Protein AF-A0A7S3M620-F1 (afdb_monomer)

InterPro domains:
  IPR024969 EIF3F/CSN6-like, C-terminal [PF13012] (31-145)

Organism: NCBI:txid89044

pLDDT: mean 84.59, std 13.07, range [48.94, 98.12]

Radius of gyration: 32.81 Å; Cα contacts (8 Å, |Δi|>4): 42; chains: 1; bounding box: 90×49×89 Å

Foldseek 3Di:
DWDWDWDWDQDPVRDTDTDTDTDDDDDDDDPVRVVVVLVVVVVVVCPDPDPDPPVNVVVVVVVVVVVVVVVVVVVLVVVVVCVVVVVDPDDPVSVVVVVVVVVVVVPPDPPVVVVVVVVVVVVVVVVVVVVVVVVVVVVVVVVVVVVCVVVVVVVVVVPDDDPDD

Structure (mmCIF, N/CA/C/O backbone):
data_AF-A0A7S3M620-F1
#
_entry.id   AF-A0A7S3M620-F1
#
loop_
_atom_site.group_PDB
_atom_site.id
_atom_site.type_symbol
_atom_site.label_atom_id
_atom_site.label_alt_id
_atom_site.label_comp_id
_atom_site.label_asym_id
_atom_site.label_entity_id
_atom_site.label_seq_id
_atom_site.pdbx_PDB_ins_code
_atom_site.Cartn_x
_atom_site.Cartn_y
_atom_site.Cartn_z
_atom_site.occupancy
_atom_site.B_iso_or_equiv
_atom_site.auth_seq_id
_atom_site.auth_comp_id
_atom_site.auth_asym_id
_atom_site.auth_atom_id
_atom_site.pdbx_PDB_model_num
ATOM 1 N N . VAL A 1 1 ? -1.481 15.298 17.745 1.00 78.88 1 VAL A N 1
ATOM 2 C CA . VAL A 1 1 ? -2.106 16.642 17.730 1.00 78.88 1 VAL A CA 1
ATOM 3 C C . VAL A 1 1 ? -3.488 16.512 18.347 1.00 78.88 1 VAL A C 1
ATOM 5 O O . VAL A 1 1 ? -4.071 15.445 18.208 1.00 78.88 1 VAL A O 1
ATOM 8 N N . LYS A 1 2 ? -3.966 17.517 19.081 1.00 88.19 2 LYS A N 1
ATOM 9 C CA . LYS A 1 2 ? -5.363 17.603 19.526 1.00 88.19 2 LYS A CA 1
ATOM 10 C C . LYS A 1 2 ? -5.971 18.827 18.860 1.00 88.19 2 LYS A C 1
ATOM 12 O O . LYS A 1 2 ? -5.336 19.880 18.885 1.00 88.19 2 LYS A O 1
ATOM 17 N N . VAL A 1 3 ? -7.128 18.667 18.231 1.00 90.25 3 VAL A N 1
ATOM 18 C CA . VAL A 1 3 ? -7.847 19.753 17.558 1.00 90.25 3 VAL A CA 1
ATOM 19 C C . VAL A 1 3 ? -9.107 20.023 18.361 1.00 90.25 3 VAL A C 1
ATOM 21 O O . VAL A 1 3 ? -9.807 19.087 18.742 1.00 90.25 3 VAL A O 1
ATOM 24 N N . PHE A 1 4 ? -9.364 21.292 18.649 1.00 92.62 4 PHE A N 1
ATOM 25 C CA . PHE A 1 4 ? -10.520 21.724 19.420 1.00 92.62 4 PHE A CA 1
ATOM 26 C C . PHE A 1 4 ? -11.344 22.688 18.581 1.00 92.62 4 PHE A C 1
ATOM 28 O O . PHE A 1 4 ? -10.776 23.522 17.877 1.00 92.62 4 PHE A O 1
ATOM 35 N N . ASP A 1 5 ? -12.661 22.569 18.683 1.00 92.62 5 ASP A N 1
ATOM 36 C CA . ASP A 1 5 ? -13.607 23.521 18.115 1.00 92.62 5 ASP A CA 1
ATOM 37 C C . ASP A 1 5 ? -14.355 24.237 19.245 1.00 92.62 5 ASP A C 1
ATOM 39 O O . ASP A 1 5 ? -14.591 23.657 20.312 1.00 92.62 5 ASP A O 1
ATOM 43 N N . ALA A 1 6 ? -14.671 25.512 19.030 1.00 91.06 6 ALA A N 1
ATOM 44 C CA . ALA A 1 6 ? -15.368 26.341 20.003 1.00 91.06 6 ALA A CA 1
ATOM 45 C C . ALA A 1 6 ? -16.876 26.236 19.771 1.00 91.06 6 ALA A C 1
ATOM 47 O O . ALA A 1 6 ? -17.390 26.696 18.754 1.00 91.06 6 ALA A O 1
ATOM 48 N N . ALA A 1 7 ? -17.595 25.681 20.741 1.00 85.38 7 ALA A N 1
ATOM 49 C CA . ALA A 1 7 ? -19.047 25.687 20.760 1.00 85.38 7 ALA A CA 1
ATOM 50 C C . ALA A 1 7 ? -19.535 26.743 21.754 1.00 85.38 7 ALA A C 1
ATOM 52 O O . ALA A 1 7 ? -19.106 26.777 22.906 1.00 85.38 7 ALA A O 1
ATOM 53 N N . THR A 1 8 ? -20.437 27.617 21.319 1.00 88.19 8 THR A N 1
ATOM 54 C CA . THR A 1 8 ? -21.127 28.537 22.222 1.00 88.19 8 THR A CA 1
ATOM 55 C C . THR A 1 8 ? -22.390 27.866 22.750 1.00 88.19 8 THR A C 1
ATOM 57 O O . THR A 1 8 ? -23.258 27.454 21.980 1.00 88.19 8 THR A O 1
ATOM 60 N N . HIS A 1 9 ? -22.493 27.747 24.069 1.00 80.56 9 HIS A N 1
ATOM 61 C CA . HIS A 1 9 ? -23.698 27.295 24.752 1.00 80.56 9 HIS A CA 1
ATOM 62 C C . HIS A 1 9 ? -24.384 28.505 25.392 1.00 80.56 9 HIS A C 1
ATOM 64 O O . HIS A 1 9 ? -23.727 29.386 25.949 1.00 80.56 9 HIS A O 1
ATOM 70 N N . LEU A 1 10 ? -25.709 28.587 25.265 1.00 80.44 10 LEU A N 1
ATOM 71 C CA . LEU A 1 10 ? -26.502 29.586 25.972 1.00 80.44 10 LEU A CA 1
ATOM 72 C C . LEU A 1 10 ? -27.043 28.921 27.235 1.00 80.44 10 LEU A C 1
ATOM 74 O O . LEU A 1 10 ? -27.894 28.038 27.147 1.00 80.44 10 LEU A O 1
ATOM 78 N N . ASP A 1 11 ? -26.549 29.333 28.396 1.00 78.19 11 ASP A N 1
ATOM 79 C CA . ASP A 1 11 ? -27.060 28.812 29.660 1.00 78.19 11 ASP A CA 1
ATOM 80 C C . ASP A 1 11 ? -28.449 29.397 29.962 1.00 78.19 11 ASP A C 1
ATOM 82 O O . ASP A 1 11 ? -28.792 30.492 29.508 1.00 78.19 11 ASP A O 1
ATOM 86 N N . GLU A 1 12 ? -29.249 28.697 30.776 1.00 74.00 12 GLU A N 1
ATOM 87 C CA . GLU A 1 12 ? -30.630 29.081 31.140 1.00 74.00 12 GLU A CA 1
ATOM 88 C C . GLU A 1 12 ? -30.744 30.496 31.756 1.00 74.00 12 GLU A C 1
ATOM 90 O O . GLU A 1 12 ? -31.825 31.080 31.786 1.00 74.00 12 GLU A O 1
ATOM 95 N N . GLY A 1 13 ? -29.624 31.081 32.203 1.00 76.31 13 GLY A N 1
ATOM 96 C CA . GLY A 1 13 ? -29.515 32.460 32.694 1.00 76.31 13 GLY A CA 1
ATOM 97 C C . GLY A 1 13 ? -29.253 33.539 31.629 1.00 76.31 13 GLY A C 1
ATOM 98 O O . GLY A 1 13 ? -29.056 34.696 31.993 1.00 76.31 13 GLY A O 1
ATOM 99 N N . GLY A 1 14 ? -29.217 33.197 30.336 1.00 78.19 14 GLY A N 1
ATOM 100 C CA . GLY A 1 14 ? -28.973 34.140 29.232 1.00 78.19 14 GLY A CA 1
ATOM 101 C C . GLY A 1 14 ? -27.499 34.493 28.997 1.00 78.19 14 GLY A C 1
ATOM 102 O O . GLY A 1 14 ? -27.188 35.320 28.139 1.00 78.19 14 GLY A O 1
ATOM 103 N N . THR A 1 15 ? -26.582 33.865 29.733 1.00 74.69 15 THR A N 1
ATOM 104 C CA . THR A 1 15 ? -25.136 34.020 29.554 1.00 74.69 15 THR A CA 1
ATOM 105 C C . TH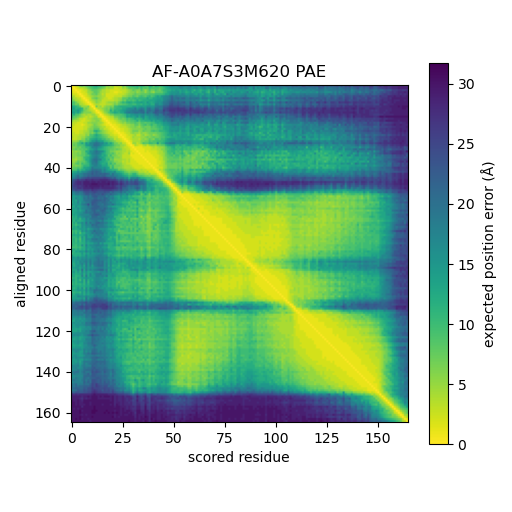R A 1 15 ? -24.654 33.082 28.446 1.00 74.69 15 THR A C 1
ATOM 107 O O . THR A 1 15 ? -24.902 31.879 28.500 1.00 74.69 15 THR A O 1
ATOM 110 N N . VAL A 1 16 ? -23.956 33.621 27.442 1.00 80.25 16 VAL A N 1
ATOM 111 C CA . VAL A 1 16 ? -23.284 32.813 26.412 1.00 80.25 16 VAL A CA 1
ATOM 112 C C . VAL A 1 16 ? -21.926 32.378 26.955 1.00 80.25 16 VAL A C 1
ATOM 114 O O . VAL A 1 16 ? -21.063 33.223 27.202 1.00 80.25 16 VAL A O 1
ATOM 117 N N . THR A 1 17 ? -21.723 31.076 27.126 1.00 81.62 17 THR A N 1
ATOM 118 C CA . THR A 1 17 ? -20.442 30.481 27.518 1.00 81.62 17 THR A CA 1
ATOM 119 C C . THR A 1 17 ? -19.800 29.793 26.313 1.00 81.62 17 THR A C 1
ATOM 121 O O . THR A 1 17 ? -20.482 29.233 25.456 1.00 81.62 17 THR A O 1
ATOM 124 N N . VAL A 1 18 ? -18.474 29.898 26.187 1.00 85.81 18 VAL A N 1
ATOM 125 C CA . VAL A 1 18 ? -17.709 29.250 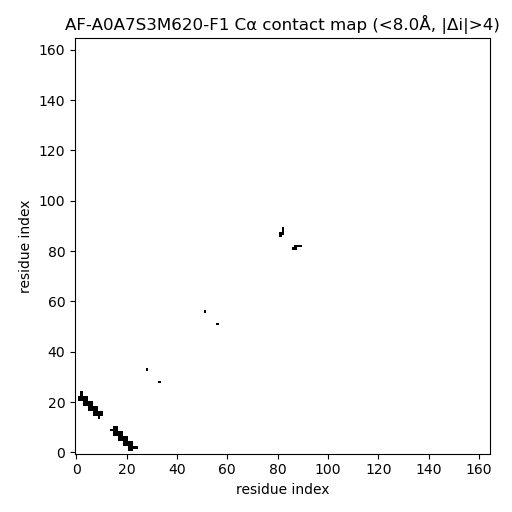25.109 1.00 85.81 18 VAL A CA 1
ATOM 126 C C . VAL A 1 18 ? -17.041 28.005 25.679 1.00 85.81 18 VAL A C 1
ATOM 128 O O . VAL A 1 18 ? -16.179 28.110 26.552 1.00 85.81 18 VAL A O 1
ATOM 131 N N . GLU A 1 19 ? -17.430 26.837 25.179 1.00 89.94 19 GLU A N 1
ATOM 132 C CA . GLU A 1 19 ? -16.860 25.539 25.524 1.00 89.94 19 GLU A CA 1
ATOM 133 C C . GLU A 1 19 ? -15.965 25.035 24.383 1.00 89.94 19 GLU A C 1
ATOM 135 O O . GLU A 1 19 ? -16.317 25.119 23.207 1.00 89.94 19 GLU A O 1
ATOM 140 N N . TRP A 1 20 ? -14.796 24.490 24.726 1.00 89.81 20 TRP A N 1
ATOM 141 C CA . TRP A 1 20 ? -13.877 23.893 23.757 1.00 89.81 20 TRP A CA 1
ATOM 142 C C . TRP A 1 20 ? -14.058 22.383 23.724 1.00 89.81 20 TRP A C 1
ATOM 144 O O . TRP A 1 20 ? -13.753 21.693 24.698 1.00 89.81 20 TRP A O 1
ATOM 154 N N . LYS A 1 21 ? -14.507 21.858 22.586 1.00 90.00 21 LYS A N 1
ATOM 155 C CA . LYS A 1 21 ? -14.735 20.426 22.394 1.00 90.00 21 LYS A CA 1
ATOM 156 C C . LYS A 1 21 ? -13.649 19.826 21.511 1.00 90.00 21 LYS A C 1
ATOM 158 O O . LYS A 1 21 ? -13.338 20.369 20.456 1.00 90.00 21 LYS A O 1
ATOM 163 N N . GLU A 1 22 ? -13.069 18.700 21.931 1.00 91.44 22 GLU A N 1
ATOM 164 C CA . GLU A 1 22 ? -12.109 17.960 21.102 1.00 91.44 22 GLU A CA 1
ATOM 165 C C . GLU A 1 22 ? -12.830 17.356 19.888 1.00 91.44 22 GLU A C 1
ATOM 167 O O . GLU A 1 22 ? -13.861 16.692 20.031 1.00 91.44 22 GLU A O 1
ATOM 172 N N . VAL A 1 23 ? -12.289 17.597 18.694 1.00 91.62 23 VAL A N 1
ATOM 173 C CA . VAL A 1 23 ? -12.851 17.134 17.421 1.00 91.62 23 VAL A CA 1
ATOM 174 C C . VAL A 1 23 ? -11.896 16.121 16.786 1.00 91.62 23 VAL A C 1
ATOM 176 O O . VAL A 1 23 ? -10.683 16.356 16.753 1.00 91.62 23 VAL A O 1
ATOM 179 N N . PRO A 1 24 ? -12.404 14.980 16.275 1.00 88.12 24 PRO A N 1
ATOM 180 C CA . PRO A 1 24 ? -11.571 14.040 15.543 1.00 88.12 24 PRO A CA 1
ATOM 181 C C . PRO A 1 24 ? -11.034 14.703 14.272 1.00 88.12 24 PRO A C 1
ATOM 183 O O . PRO A 1 24 ? -11.789 15.283 13.497 1.00 88.12 24 PRO A O 1
ATOM 186 N N . TYR A 1 25 ? -9.732 14.574 14.039 1.00 88.69 25 TYR A N 1
ATOM 187 C CA . TYR A 1 25 ? -9.103 14.964 12.782 1.00 88.69 25 TYR A CA 1
ATOM 188 C C . TYR A 1 25 ? -8.547 13.719 12.099 1.00 88.69 25 TYR A C 1
ATOM 190 O O . TYR A 1 25 ? -8.025 12.810 12.748 1.00 88.69 25 TYR A O 1
ATOM 198 N N . ALA A 1 26 ? -8.659 13.692 10.778 1.00 83.19 26 ALA A N 1
ATOM 199 C CA . ALA A 1 26 ? -7.934 12.763 9.934 1.00 83.19 26 ALA A CA 1
ATOM 200 C C . ALA A 1 26 ? -6.857 13.553 9.193 1.00 83.19 26 ALA A C 1
ATOM 202 O O . ALA A 1 26 ? -7.079 14.698 8.800 1.00 83.19 26 ALA A O 1
ATOM 203 N N . ILE A 1 27 ? -5.684 12.950 9.030 1.00 81.56 27 ILE A N 1
ATOM 204 C CA . ILE A 1 27 ? -4.672 13.489 8.128 1.00 81.56 27 ILE A CA 1
ATOM 205 C C . ILE A 1 27 ? -5.105 13.071 6.727 1.00 81.56 27 ILE A C 1
ATOM 207 O O . ILE A 1 27 ? -4.954 11.906 6.362 1.00 81.56 27 ILE A O 1
ATOM 211 N N . ASP A 1 28 ? -5.693 14.006 5.992 1.00 79.50 28 ASP A N 1
ATOM 212 C CA . ASP A 1 28 ? -5.910 13.865 4.559 1.00 79.50 28 ASP A CA 1
ATOM 213 C C . ASP A 1 28 ? -4.774 14.592 3.840 1.00 79.50 28 ASP A C 1
ATOM 215 O O . ASP A 1 28 ? -4.466 15.739 4.163 1.00 79.50 28 ASP A O 1
ATOM 219 N N . THR A 1 29 ? -4.101 13.904 2.925 1.00 75.94 29 THR A N 1
ATOM 220 C CA . THR A 1 29 ? -2.962 14.455 2.179 1.00 75.94 29 THR A CA 1
ATOM 221 C C . THR A 1 29 ? -3.205 14.255 0.702 1.00 75.94 29 THR A C 1
ATOM 223 O O . THR A 1 29 ? -3.451 13.128 0.264 1.00 75.94 29 THR A O 1
ATOM 226 N N . LEU A 1 30 ? -3.035 15.321 -0.076 1.00 81.69 30 LEU A N 1
ATOM 227 C CA . LEU A 1 30 ? -3.013 15.225 -1.534 1.00 81.69 30 LEU A CA 1
ATOM 228 C C . LEU A 1 30 ? -1.788 14.418 -1.994 1.00 81.69 30 LEU A C 1
ATOM 230 O O . LEU A 1 30 ? -0.772 14.366 -1.302 1.00 81.69 30 LEU A O 1
ATOM 234 N N . GLU A 1 31 ? -1.844 13.819 -3.187 1.00 75.00 31 GLU A N 1
ATOM 235 C CA . GLU A 1 31 ? -0.768 12.951 -3.702 1.00 75.00 31 GLU A CA 1
ATOM 236 C C . GLU A 1 31 ? 0.606 13.643 -3.690 1.00 75.00 31 GLU A C 1
ATOM 238 O O . GLU A 1 31 ? 1.592 13.089 -3.203 1.00 75.00 31 GLU A O 1
ATOM 243 N N . ALA A 1 32 ? 0.661 14.892 -4.158 1.00 84.50 32 ALA A N 1
ATOM 244 C CA . ALA A 1 32 ? 1.892 15.677 -4.180 1.00 84.50 32 ALA A CA 1
ATOM 245 C C . ALA A 1 32 ? 2.428 15.970 -2.767 1.00 84.50 32 ALA A C 1
ATOM 247 O O . ALA A 1 32 ? 3.632 15.874 -2.529 1.00 84.50 32 ALA A O 1
ATOM 248 N N . GLU A 1 33 ? 1.541 16.278 -1.818 1.00 83.00 33 GLU A N 1
ATOM 249 C CA . GLU A 1 33 ? 1.902 16.501 -0.416 1.00 83.00 33 GLU A CA 1
ATOM 250 C C . GLU A 1 33 ? 2.425 15.211 0.221 1.00 83.00 33 GLU A C 1
ATOM 252 O O . GLU A 1 33 ? 3.481 15.217 0.853 1.00 83.00 33 GLU A O 1
ATOM 257 N N . ARG A 1 34 ? 1.755 14.080 -0.023 1.00 80.38 34 ARG A N 1
ATOM 258 C CA . ARG A 1 34 ? 2.181 12.760 0.450 1.00 80.38 34 ARG A CA 1
ATOM 259 C C . ARG A 1 34 ? 3.584 12.416 -0.044 1.00 80.38 34 ARG A C 1
ATOM 261 O O . ARG A 1 34 ? 4.412 11.953 0.742 1.00 80.38 34 ARG A O 1
ATOM 268 N N . ILE A 1 35 ? 3.870 12.656 -1.325 1.00 78.12 35 ILE A N 1
ATOM 269 C CA . ILE A 1 35 ? 5.201 12.440 -1.910 1.00 78.12 35 ILE A CA 1
ATOM 270 C C . ILE A 1 35 ? 6.235 13.357 -1.245 1.00 78.12 35 ILE A C 1
ATOM 272 O O . ILE A 1 35 ? 7.295 12.877 -0.836 1.00 78.12 35 ILE A O 1
ATOM 276 N N . ALA A 1 36 ? 5.928 14.648 -1.091 1.00 84.44 36 ALA A N 1
ATOM 277 C CA . ALA A 1 36 ? 6.832 15.621 -0.484 1.00 84.44 36 ALA A CA 1
ATOM 278 C C . ALA A 1 36 ? 7.156 15.279 0.980 1.00 84.44 36 ALA A C 1
ATOM 280 O O . ALA A 1 36 ? 8.328 15.221 1.358 1.00 84.44 36 ALA A O 1
ATOM 281 N N . VAL A 1 37 ? 6.140 14.976 1.791 1.00 83.25 37 VAL A N 1
ATOM 282 C CA . VAL A 1 37 ? 6.301 14.579 3.197 1.00 83.25 37 VAL A CA 1
ATOM 283 C C . VAL A 1 37 ? 7.108 13.288 3.303 1.00 83.25 37 VAL A C 1
ATOM 285 O O . VAL A 1 37 ? 8.034 13.210 4.108 1.00 83.25 37 VAL A O 1
ATOM 288 N N . ASN A 1 38 ? 6.822 12.294 2.458 1.00 79.81 38 ASN A N 1
ATOM 289 C CA . ASN A 1 38 ? 7.582 11.046 2.406 1.00 79.81 38 ASN A CA 1
ATOM 290 C C . ASN A 1 38 ? 9.058 11.292 2.059 1.00 79.81 38 ASN A C 1
ATOM 292 O O . ASN A 1 38 ? 9.941 10.700 2.674 1.00 79.81 38 ASN A O 1
ATOM 296 N N . HIS A 1 39 ? 9.340 12.182 1.104 1.00 81.50 39 HIS A N 1
ATOM 297 C CA . HIS A 1 39 ? 10.706 12.554 0.748 1.00 81.50 39 HIS A CA 1
ATOM 298 C C . HIS A 1 39 ? 11.438 13.227 1.919 1.00 81.50 39 HIS A C 1
ATOM 300 O O . HIS A 1 39 ? 12.551 12.824 2.250 1.00 81.50 39 HIS A O 1
ATOM 306 N N . VAL A 1 40 ? 10.810 14.198 2.593 1.00 83.12 40 VAL A N 1
ATOM 307 C CA . VAL A 1 40 ? 11.392 14.886 3.761 1.00 83.12 40 VAL A CA 1
ATOM 308 C C . VAL A 1 40 ? 11.622 13.920 4.927 1.00 83.12 40 VAL A C 1
ATOM 310 O O . VAL A 1 40 ? 12.709 13.903 5.503 1.00 83.12 40 VAL A O 1
ATOM 313 N N . ALA A 1 41 ? 10.640 13.072 5.241 1.00 80.31 41 ALA A N 1
ATOM 314 C CA . ALA A 1 41 ? 10.754 12.067 6.296 1.00 80.31 41 ALA A CA 1
ATOM 315 C C . ALA A 1 41 ? 11.911 11.091 6.027 1.00 80.31 41 ALA A C 1
ATOM 317 O O . ALA A 1 41 ? 12.653 10.740 6.941 1.00 80.31 41 ALA A O 1
ATOM 318 N N . LYS A 1 42 ? 12.111 10.698 4.764 1.00 70.25 42 LYS A N 1
ATOM 319 C CA . LYS A 1 42 ? 13.232 9.846 4.347 1.00 70.25 42 LYS A CA 1
ATOM 320 C C . LYS A 1 42 ? 14.570 10.575 4.390 1.00 70.25 42 LYS A C 1
ATOM 322 O O . LYS A 1 42 ? 15.531 10.011 4.910 1.00 70.25 42 LYS A O 1
ATOM 327 N N . ALA A 1 43 ? 14.640 11.815 3.908 1.00 69.88 43 ALA A N 1
ATOM 328 C CA . ALA A 1 43 ? 15.857 12.627 3.942 1.00 69.88 43 ALA A CA 1
ATOM 329 C C . ALA A 1 43 ? 16.373 12.828 5.377 1.00 69.88 43 ALA A C 1
ATOM 331 O O . ALA A 1 43 ? 17.577 12.801 5.603 1.00 69.88 43 ALA A O 1
ATOM 332 N N . ALA A 1 44 ? 15.471 12.926 6.358 1.00 65.00 44 ALA A N 1
ATOM 333 C CA . ALA A 1 44 ? 15.832 12.974 7.774 1.00 65.00 44 ALA A CA 1
ATOM 334 C C . ALA A 1 44 ? 16.469 11.668 8.304 1.00 65.00 44 ALA A C 1
ATOM 336 O O . ALA A 1 44 ? 17.157 11.697 9.322 1.00 65.00 44 ALA A O 1
ATOM 337 N N . THR A 1 45 ? 16.259 10.529 7.632 1.00 64.19 45 THR A N 1
ATOM 338 C CA . THR A 1 45 ? 16.764 9.204 8.051 1.00 64.19 45 THR A CA 1
ATOM 339 C C . THR A 1 45 ? 18.004 8.727 7.288 1.00 64.19 45 THR A C 1
ATOM 341 O O . THR A 1 45 ? 18.741 7.885 7.799 1.00 64.19 45 THR A O 1
ATOM 344 N N . VAL A 1 46 ? 18.274 9.258 6.089 1.00 62.00 46 VAL A N 1
ATOM 345 C CA . VAL A 1 46 ? 19.450 8.891 5.281 1.00 62.00 46 VAL A CA 1
ATOM 346 C C . VAL A 1 46 ? 20.631 9.785 5.664 1.00 62.00 46 VAL A C 1
ATOM 348 O O . VAL A 1 46 ? 20.905 10.798 5.033 1.00 62.00 46 VAL A O 1
ATOM 351 N N . THR A 1 47 ? 21.350 9.407 6.719 1.00 55.59 47 THR A N 1
ATOM 352 C CA . THR A 1 47 ? 22.579 10.088 7.166 1.00 55.59 47 THR A CA 1
ATOM 353 C C . THR A 1 47 ? 23.856 9.580 6.484 1.00 55.59 47 THR A C 1
ATOM 355 O O . THR A 1 47 ? 24.945 10.045 6.809 1.00 55.59 47 THR A O 1
ATOM 358 N N . VAL A 1 48 ? 23.770 8.657 5.518 1.00 52.44 48 VAL A N 1
ATOM 359 C CA . VAL A 1 48 ? 24.950 8.082 4.849 1.00 52.44 48 VAL A CA 1
ATOM 360 C C . VAL A 1 48 ? 24.749 8.095 3.336 1.00 52.44 48 VAL A C 1
ATOM 362 O O . VAL A 1 48 ? 23.802 7.500 2.828 1.00 52.44 48 VAL A O 1
ATOM 365 N N . GLY A 1 49 ? 25.640 8.803 2.634 1.00 53.31 49 GLY A N 1
ATOM 366 C CA . GLY A 1 49 ? 25.614 9.115 1.199 1.00 53.31 49 GLY A CA 1
ATOM 367 C C . GLY A 1 49 ? 25.744 7.927 0.241 1.00 53.31 49 GLY A C 1
ATOM 368 O O . GLY A 1 49 ? 26.652 7.894 -0.583 1.00 53.31 49 GLY A O 1
ATOM 369 N N . GLY A 1 50 ? 24.829 6.964 0.324 1.00 56.38 50 GLY A N 1
ATOM 370 C CA . GLY A 1 50 ? 24.607 5.951 -0.700 1.00 56.38 50 GLY A CA 1
ATOM 371 C C . GLY A 1 50 ? 23.361 6.290 -1.511 1.00 56.38 50 GLY A C 1
ATOM 372 O O . GLY A 1 50 ? 22.290 6.495 -0.943 1.00 56.38 50 GLY A O 1
ATOM 373 N N . HIS A 1 51 ? 23.478 6.326 -2.839 1.00 56.34 51 HIS A N 1
ATOM 374 C CA . HIS A 1 51 ? 22.321 6.373 -3.733 1.00 56.34 51 HIS A CA 1
ATOM 375 C C . HIS A 1 51 ? 21.502 5.082 -3.559 1.00 56.34 51 HIS A C 1
ATOM 377 O O . HIS A 1 51 ? 21.775 4.073 -4.207 1.00 56.34 51 HIS A O 1
ATOM 383 N N . SER A 1 52 ? 20.520 5.082 -2.653 1.00 62.22 52 SER A N 1
ATOM 384 C CA . SER A 1 52 ? 19.522 4.013 -2.590 1.00 62.22 52 SER A CA 1
ATOM 385 C C . SER A 1 52 ? 18.771 3.998 -3.915 1.00 62.22 52 SER A C 1
ATOM 387 O O . SER A 1 52 ? 18.233 5.026 -4.324 1.00 62.22 52 SER A O 1
ATOM 389 N N . SER A 1 53 ? 18.717 2.846 -4.587 1.00 72.12 53 SER A N 1
ATOM 390 C CA . SER A 1 53 ? 17.900 2.722 -5.795 1.00 72.12 53 SER A CA 1
ATOM 391 C C . SER A 1 53 ? 16.431 3.015 -5.469 1.00 72.12 53 SER A C 1
ATOM 393 O O . SER A 1 53 ? 15.964 2.706 -4.366 1.00 72.12 53 SER A O 1
ATOM 395 N N . ASP A 1 54 ? 15.701 3.593 -6.423 1.00 74.81 54 ASP A N 1
ATOM 396 C CA . ASP A 1 54 ? 14.267 3.876 -6.273 1.00 74.81 54 ASP A CA 1
ATOM 397 C C . ASP A 1 54 ? 13.476 2.599 -5.934 1.00 74.81 54 ASP A C 1
ATOM 399 O O . ASP A 1 54 ? 12.610 2.594 -5.061 1.00 74.81 54 ASP A O 1
ATOM 403 N N . PHE A 1 55 ? 13.893 1.466 -6.510 1.00 77.06 55 PHE A N 1
ATOM 404 C CA . PHE A 1 55 ? 13.378 0.144 -6.167 1.00 77.06 55 PHE A CA 1
ATOM 405 C C . PHE A 1 55 ? 13.551 -0.186 -4.678 1.00 77.06 55 PHE A C 1
ATOM 407 O O . PHE A 1 55 ? 12.573 -0.504 -4.006 1.00 77.06 55 PHE A O 1
ATOM 414 N N . THR A 1 56 ? 14.770 -0.064 -4.138 1.00 77.12 56 THR A N 1
ATOM 415 C CA . THR A 1 56 ? 15.057 -0.326 -2.714 1.00 77.12 56 THR A CA 1
ATOM 416 C C . THR A 1 56 ? 14.231 0.582 -1.804 1.00 77.12 56 THR A C 1
ATOM 418 O O . THR A 1 56 ? 13.722 0.155 -0.767 1.00 77.12 56 THR A O 1
ATOM 421 N N . GLN A 1 57 ? 14.059 1.842 -2.203 1.00 75.06 57 GLN A N 1
ATOM 422 C CA . GLN A 1 57 ? 13.252 2.798 -1.462 1.00 75.06 57 GLN A CA 1
ATOM 423 C C . GLN A 1 57 ? 11.765 2.414 -1.462 1.00 75.06 57 GLN A C 1
ATOM 425 O O . GLN A 1 57 ? 11.107 2.493 -0.420 1.00 75.06 57 GLN A O 1
ATOM 430 N N . HIS A 1 58 ? 11.233 2.002 -2.612 1.00 81.19 58 HIS A N 1
ATOM 431 C CA . HIS A 1 58 ? 9.851 1.565 -2.753 1.00 81.19 58 HIS A CA 1
ATOM 432 C C . HIS A 1 58 ? 9.577 0.293 -1.935 1.00 81.19 58 HIS A C 1
ATOM 434 O O . HIS A 1 58 ? 8.632 0.257 -1.145 1.00 81.19 58 HIS A O 1
ATOM 440 N N . THR A 1 59 ? 10.450 -0.716 -2.028 1.00 84.38 59 THR A N 1
ATOM 441 C CA . THR A 1 59 ? 10.302 -1.971 -1.274 1.00 84.38 59 THR A CA 1
ATOM 442 C C . THR A 1 59 ? 10.377 -1.760 0.235 1.00 84.38 59 THR A C 1
ATOM 444 O O . THR A 1 59 ? 9.610 -2.374 0.974 1.00 84.38 59 THR A O 1
ATOM 447 N N . ASN A 1 60 ? 11.247 -0.860 0.706 1.00 82.56 60 ASN A N 1
ATOM 448 C CA . ASN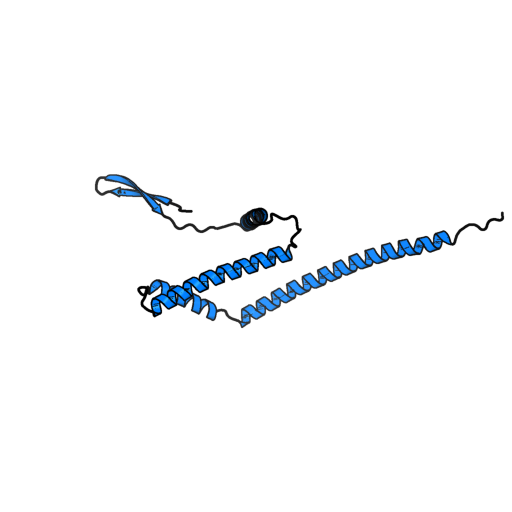 A 1 60 ? 11.322 -0.513 2.128 1.00 82.56 60 ASN A CA 1
ATOM 449 C C . ASN A 1 60 ? 10.034 0.163 2.618 1.00 82.56 60 ASN A C 1
ATOM 451 O O . ASN A 1 60 ? 9.566 -0.127 3.718 1.00 82.56 60 ASN A O 1
ATOM 455 N N . GLY A 1 61 ? 9.433 1.030 1.795 1.00 83.75 61 GLY A N 1
ATOM 456 C CA . GLY A 1 61 ? 8.135 1.640 2.087 1.00 83.75 61 GLY A CA 1
ATOM 457 C C . GLY A 1 61 ? 7.036 0.594 2.269 1.00 83.75 61 GLY A C 1
ATOM 458 O O . GLY A 1 61 ? 6.369 0.585 3.302 1.00 83.75 61 GLY A O 1
ATOM 459 N N . LEU A 1 62 ? 6.911 -0.335 1.314 1.00 88.94 62 LEU A N 1
ATOM 460 C CA . LEU A 1 62 ? 5.951 -1.441 1.398 1.00 88.94 62 LEU A CA 1
ATOM 461 C C . LEU A 1 62 ? 6.185 -2.312 2.641 1.00 88.94 62 LEU A C 1
ATOM 463 O O . LEU A 1 62 ? 5.237 -2.626 3.360 1.00 88.94 62 LEU A O 1
ATOM 467 N N . GLY A 1 63 ? 7.443 -2.655 2.934 1.00 90.81 63 GLY A N 1
ATOM 468 C CA . GLY A 1 63 ? 7.807 -3.430 4.120 1.00 90.81 63 GLY A CA 1
ATOM 469 C C . GLY A 1 63 ? 7.377 -2.749 5.421 1.00 90.81 63 GLY A C 1
ATOM 470 O O . GLY A 1 63 ? 6.754 -3.379 6.277 1.00 90.81 63 GLY A O 1
ATOM 471 N N . ASN A 1 64 ? 7.623 -1.444 5.546 1.00 88.06 64 ASN A N 1
ATOM 472 C CA . ASN A 1 64 ? 7.215 -0.668 6.715 1.00 88.06 64 ASN A CA 1
ATOM 473 C C . ASN A 1 64 ? 5.690 -0.615 6.870 1.00 88.06 64 ASN A C 1
ATOM 475 O O . ASN A 1 64 ? 5.188 -0.798 7.979 1.00 88.06 64 ASN A O 1
ATOM 479 N N . SER A 1 65 ? 4.941 -0.428 5.781 1.00 87.88 65 SER A N 1
ATOM 480 C CA . SER A 1 65 ? 3.473 -0.450 5.814 1.00 87.88 65 SER A CA 1
ATOM 481 C C . SER A 1 65 ? 2.928 -1.796 6.300 1.00 87.88 65 SER A C 1
ATOM 483 O O . SER A 1 65 ? 2.028 -1.831 7.143 1.00 87.88 65 SER A O 1
ATOM 485 N N . VAL A 1 66 ? 3.510 -2.908 5.837 1.00 94.00 66 VAL A N 1
ATOM 486 C CA . VAL A 1 66 ? 3.139 -4.258 6.292 1.00 94.00 66 VAL A CA 1
ATOM 487 C C . VAL A 1 66 ? 3.453 -4.447 7.778 1.00 94.00 66 VAL A C 1
ATOM 489 O O . VAL A 1 66 ? 2.618 -4.970 8.517 1.00 94.00 66 VAL A O 1
ATOM 492 N N . LEU A 1 67 ? 4.619 -3.990 8.246 1.00 94.56 67 LEU A N 1
ATOM 493 C CA . LEU A 1 67 ? 4.989 -4.054 9.665 1.00 94.56 67 LEU A CA 1
ATOM 494 C C . LEU A 1 67 ? 4.039 -3.231 10.546 1.00 94.56 67 LEU A C 1
ATOM 496 O O . LEU A 1 67 ? 3.619 -3.703 11.602 1.00 94.56 67 LEU A O 1
ATOM 500 N N . MET A 1 68 ? 3.653 -2.034 10.102 1.00 93.19 68 MET A N 1
ATOM 501 C CA . MET A 1 68 ? 2.692 -1.188 10.814 1.00 93.19 68 MET A CA 1
ATOM 502 C C . MET A 1 68 ? 1.327 -1.864 10.938 1.00 93.19 68 MET A C 1
ATOM 504 O O . MET A 1 68 ? 0.764 -1.913 12.034 1.00 93.19 68 MET A O 1
ATOM 508 N N . LEU A 1 69 ? 0.817 -2.449 9.851 1.00 93.56 69 LEU A N 1
ATOM 509 C CA . LEU A 1 69 ? -0.430 -3.208 9.892 1.00 93.56 69 LEU A CA 1
ATOM 510 C C . LEU A 1 69 ? -0.313 -4.426 10.820 1.00 93.56 69 LEU A C 1
ATOM 512 O O . LEU A 1 69 ? -1.205 -4.673 11.630 1.00 93.56 69 LEU A O 1
ATOM 516 N N . ASN A 1 70 ? 0.799 -5.161 10.753 1.00 95.25 70 ASN A N 1
ATOM 517 C CA . ASN A 1 70 ? 1.041 -6.324 11.606 1.00 95.25 70 ASN A CA 1
ATOM 518 C C . ASN A 1 70 ? 1.013 -5.963 13.098 1.00 95.25 70 ASN A C 1
ATOM 520 O O . ASN A 1 70 ? 0.406 -6.685 13.889 1.00 95.25 70 ASN A O 1
ATOM 524 N N . ASN A 1 71 ? 1.618 -4.836 13.474 1.00 96.31 71 ASN A N 1
ATOM 525 C CA . ASN A 1 71 ? 1.599 -4.348 14.851 1.00 96.31 71 ASN A CA 1
ATOM 526 C C . ASN A 1 71 ? 0.168 -4.046 15.316 1.00 96.31 71 ASN A C 1
ATOM 528 O O . ASN A 1 71 ? -0.228 -4.499 16.387 1.00 96.31 71 ASN A O 1
ATOM 532 N N . ARG A 1 72 ? -0.650 -3.395 14.478 1.00 93.94 72 ARG A N 1
ATOM 533 C CA . ARG A 1 72 ? -2.072 -3.159 14.789 1.00 93.94 72 ARG A CA 1
ATOM 534 C C . ARG A 1 72 ? -2.862 -4.453 14.945 1.00 93.94 72 ARG A C 1
ATOM 536 O O . ARG A 1 72 ? -3.636 -4.594 15.885 1.00 93.94 72 ARG A O 1
ATOM 543 N N . VAL A 1 73 ? -2.648 -5.429 14.064 1.00 94.56 73 VAL A N 1
ATOM 544 C CA . VAL A 1 73 ? -3.311 -6.739 14.164 1.00 94.56 73 VAL A CA 1
ATOM 545 C C . VAL A 1 73 ? -2.905 -7.470 15.448 1.00 94.56 73 VAL A C 1
ATOM 547 O O . VAL A 1 73 ? -3.753 -8.085 16.095 1.00 94.56 73 VAL A O 1
ATOM 550 N N . LYS A 1 74 ? -1.633 -7.379 15.855 1.00 96.06 74 LYS A N 1
ATOM 551 C CA . LYS A 1 74 ? -1.149 -7.946 17.122 1.00 96.06 74 LYS A CA 1
ATOM 552 C C . LYS A 1 74 ? -1.821 -7.307 18.337 1.00 96.06 74 LYS A C 1
ATOM 554 O O . LYS A 1 74 ? -2.287 -8.052 19.193 1.00 96.06 74 LYS A O 1
ATOM 559 N N . GLU A 1 75 ? -1.927 -5.979 18.379 1.00 94.50 75 GLU A N 1
ATOM 560 C CA . GLU A 1 75 ? -2.624 -5.249 19.453 1.00 94.50 75 GLU A CA 1
ATOM 561 C C . GLU A 1 75 ? -4.085 -5.717 19.590 1.00 94.50 75 GLU A C 1
ATOM 563 O O . GLU A 1 75 ? -4.552 -6.028 20.687 1.00 94.50 75 GLU A O 1
ATOM 568 N N . LEU A 1 76 ? -4.803 -5.849 18.467 1.00 93.56 76 LEU A N 1
ATOM 569 C CA . LEU A 1 76 ? -6.190 -6.332 18.456 1.00 93.56 76 LEU A CA 1
ATOM 570 C C . LEU A 1 76 ? -6.304 -7.790 18.932 1.00 93.56 76 LEU A C 1
ATOM 572 O O . LEU A 1 76 ? -7.237 -8.142 19.660 1.00 93.56 76 LEU A O 1
ATOM 576 N N . LEU A 1 77 ? -5.357 -8.647 18.537 1.00 94.19 77 LEU A N 1
ATOM 577 C CA . LEU A 1 77 ? -5.311 -10.044 18.965 1.00 94.19 77 LEU A CA 1
ATOM 578 C C . LEU A 1 77 ? -5.043 -10.165 20.469 1.00 94.19 77 LEU A C 1
ATOM 580 O O . LEU A 1 77 ? -5.657 -10.997 21.139 1.00 94.19 77 LEU A O 1
ATOM 584 N N . GLU A 1 78 ? -4.122 -9.362 20.994 1.00 95.38 78 GLU A N 1
ATOM 585 C CA . GLU A 1 78 ? -3.803 -9.319 22.418 1.00 95.38 78 GLU A CA 1
ATOM 586 C C . GLU A 1 78 ? -5.017 -8.878 23.234 1.00 95.38 78 GLU A C 1
ATOM 588 O O . GLU A 1 78 ? -5.433 -9.610 24.131 1.00 95.38 78 GLU A O 1
ATOM 593 N N . TYR A 1 79 ? -5.690 -7.794 22.834 1.00 94.00 79 TYR A N 1
ATOM 594 C CA . TYR A 1 79 ? -6.953 -7.373 23.446 1.00 94.00 79 TYR A CA 1
ATOM 595 C C . TYR A 1 79 ? -7.977 -8.519 23.517 1.00 94.00 79 TYR A C 1
ATOM 597 O O . TYR A 1 79 ? -8.580 -8.774 24.560 1.00 94.00 79 TYR A O 1
ATOM 605 N N . MET A 1 80 ? -8.147 -9.269 22.426 1.00 92.62 80 MET A N 1
ATOM 606 C CA . MET A 1 80 ? -9.105 -10.375 22.377 1.00 92.62 80 MET A CA 1
ATOM 607 C C . MET A 1 80 ? -8.731 -11.527 23.324 1.00 92.62 80 MET A C 1
ATOM 609 O O . MET A 1 80 ? -9.614 -12.148 23.926 1.00 92.62 80 MET A O 1
ATOM 613 N N . LYS A 1 81 ? -7.431 -11.805 23.493 1.00 94.69 81 LYS A N 1
ATOM 614 C CA . LYS A 1 81 ? -6.933 -12.797 24.460 1.00 94.69 81 LYS A CA 1
ATOM 615 C C . LYS A 1 81 ? -7.215 -12.364 25.897 1.00 94.69 81 LYS A C 1
ATOM 617 O O . LYS A 1 81 ? -7.699 -13.181 26.678 1.00 94.69 81 LYS A O 1
ATOM 622 N N . GLU A 1 82 ? -6.977 -11.098 26.221 1.00 94.31 82 GLU A N 1
ATOM 623 C CA . GLU A 1 82 ? -7.230 -10.526 27.548 1.00 94.31 82 GLU A CA 1
ATOM 624 C C . GLU A 1 82 ? -8.720 -10.552 27.919 1.00 94.31 82 GLU A C 1
ATOM 626 O O . GLU A 1 82 ? -9.092 -10.948 29.028 1.00 94.31 82 GLU A O 1
ATOM 631 N N . VAL A 1 83 ? -9.591 -10.219 26.963 1.00 94.75 83 VAL A N 1
ATOM 632 C CA . VAL A 1 83 ? -11.050 -10.305 27.123 1.00 94.75 83 VAL A CA 1
ATOM 633 C C . VAL A 1 83 ? -11.509 -11.758 27.304 1.00 94.75 83 VAL A C 1
ATOM 635 O O . VAL A 1 83 ? -12.369 -12.037 28.142 1.00 94.75 83 VAL A O 1
ATOM 638 N N . LYS A 1 84 ? -10.930 -12.713 26.559 1.00 93.00 84 LYS A N 1
ATOM 639 C CA . LYS A 1 84 ? -11.231 -14.149 26.712 1.00 93.00 84 LYS A CA 1
ATOM 640 C C . LYS A 1 84 ? -10.777 -14.690 28.070 1.00 93.00 84 LYS A C 1
ATOM 642 O O . LYS A 1 84 ? -11.478 -15.515 28.649 1.00 93.00 84 LYS A O 1
ATOM 647 N N . ALA A 1 85 ? -9.634 -14.226 28.572 1.00 94.81 85 ALA A N 1
ATOM 648 C CA . ALA A 1 85 ? -9.108 -14.579 29.889 1.00 94.81 85 ALA A CA 1
ATOM 649 C C . ALA A 1 85 ? -9.885 -13.931 31.051 1.00 94.81 85 ALA A C 1
ATOM 651 O O . ALA A 1 85 ? -9.634 -14.264 32.205 1.00 94.81 85 ALA A O 1
ATOM 652 N N . GLY A 1 86 ? -10.811 -13.009 30.764 1.00 92.38 86 GLY A N 1
ATOM 653 C CA . GLY A 1 86 ? -11.587 -12.291 31.775 1.00 92.38 86 GLY A CA 1
ATOM 654 C C . GLY A 1 86 ? -10.802 -11.1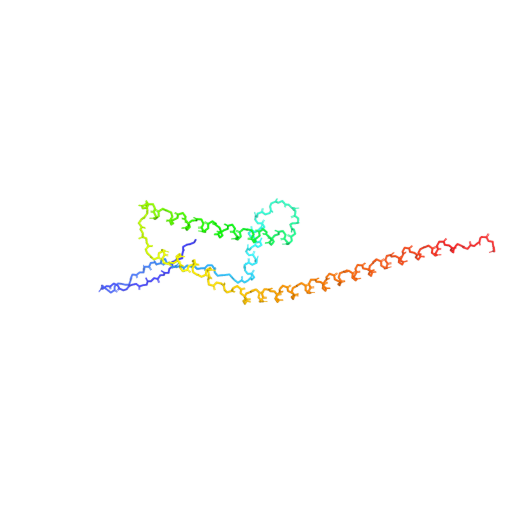97 32.505 1.00 92.38 86 GLY A C 1
ATOM 655 O O . GLY A 1 86 ? -11.281 -10.696 33.517 1.00 92.38 86 GLY A O 1
ATOM 656 N N . ARG A 1 87 ? -9.616 -10.815 32.006 1.00 93.44 87 ARG A N 1
ATOM 657 C CA . ARG A 1 87 ? -8.780 -9.753 32.596 1.00 93.44 87 ARG A CA 1
ATOM 658 C C . ARG A 1 87 ? -9.284 -8.347 32.262 1.00 93.44 87 ARG A C 1
ATOM 660 O O . ARG A 1 87 ? -9.042 -7.418 33.023 1.00 93.44 87 ARG A O 1
ATOM 667 N N . ILE A 1 88 ? -10.007 -8.202 31.150 1.00 92.12 88 ILE A N 1
ATOM 668 C CA . ILE A 1 88 ? -10.605 -6.943 30.685 1.00 92.12 88 ILE A CA 1
ATOM 669 C C . ILE A 1 88 ? -12.119 -7.148 30.492 1.00 92.12 88 ILE A C 1
ATOM 671 O O . ILE A 1 88 ? -12.522 -8.194 29.968 1.00 92.12 88 ILE A O 1
ATOM 675 N N . PRO A 1 89 ? -12.976 -6.181 30.881 1.00 91.56 89 PRO A N 1
ATOM 676 C CA . PRO A 1 89 ? -14.413 -6.263 30.642 1.00 91.56 89 PRO A CA 1
ATOM 677 C C . PRO A 1 89 ? -14.734 -6.341 29.145 1.00 91.56 89 PRO A C 1
ATOM 679 O O . PRO A 1 89 ? -14.133 -5.666 28.307 1.00 91.56 89 PRO A O 1
ATOM 682 N N . LYS A 1 90 ? -15.723 -7.171 28.805 1.00 90.31 90 LYS A N 1
ATOM 683 C CA . LYS A 1 90 ? -16.182 -7.357 27.426 1.00 90.31 90 LYS A CA 1
ATOM 684 C C . LYS A 1 90 ? -16.852 -6.083 26.918 1.00 90.31 90 LYS A C 1
ATOM 686 O O . LYS A 1 90 ? -17.905 -5.703 27.421 1.00 90.31 90 LYS A O 1
ATOM 691 N N . ASN A 1 91 ? -16.284 -5.477 25.878 1.00 93.88 91 ASN A N 1
ATOM 692 C CA . ASN A 1 91 ? -16.940 -4.415 25.123 1.00 93.88 91 ASN A CA 1
ATOM 693 C C . ASN A 1 91 ? -17.523 -4.993 23.824 1.00 93.88 91 ASN A C 1
ATOM 695 O O . ASN A 1 91 ? -16.791 -5.354 22.900 1.00 93.88 91 ASN A O 1
ATOM 699 N N . HIS A 1 92 ? -18.851 -5.090 23.760 1.00 92.62 92 HIS A N 1
ATOM 700 C CA . HIS A 1 92 ? -19.546 -5.671 22.613 1.00 92.62 92 HIS A CA 1
ATOM 701 C C . HIS A 1 92 ? -19.416 -4.840 21.329 1.00 92.62 92 HIS A C 1
ATOM 703 O O . HIS A 1 92 ? -19.426 -5.428 20.246 1.00 92.62 92 HIS A O 1
ATOM 709 N N . ASP A 1 93 ? -19.227 -3.521 21.416 1.00 93.62 93 ASP A N 1
ATOM 710 C CA . ASP A 1 93 ? -19.040 -2.675 20.234 1.00 93.62 93 ASP A CA 1
ATOM 711 C C . ASP A 1 93 ? -17.693 -2.941 19.563 1.00 93.62 93 ASP A C 1
ATOM 713 O O . ASP A 1 93 ? -17.640 -3.144 18.348 1.00 93.62 93 ASP A O 1
ATOM 717 N N . ILE A 1 94 ? -16.619 -3.038 20.352 1.00 91.69 94 ILE A N 1
ATOM 718 C CA . ILE A 1 94 ? -15.274 -3.352 19.842 1.00 91.69 94 ILE A CA 1
ATOM 719 C C . ILE A 1 94 ? -15.259 -4.750 19.215 1.00 91.69 94 ILE A C 1
ATOM 721 O O . ILE A 1 94 ? -14.770 -4.930 18.099 1.00 91.69 94 ILE A O 1
ATOM 725 N N . LEU A 1 95 ? -15.853 -5.740 19.888 1.00 92.50 95 LEU A N 1
ATOM 726 C CA . LEU A 1 95 ? -15.947 -7.106 19.364 1.00 92.50 95 LEU A CA 1
ATOM 727 C C . LEU A 1 95 ? -16.756 -7.168 18.059 1.00 92.50 95 LEU A C 1
ATOM 729 O O . LEU A 1 95 ? -16.383 -7.901 17.140 1.00 92.50 95 LEU A O 1
ATOM 733 N N . ARG A 1 96 ? -17.835 -6.380 17.946 1.00 95.12 96 ARG A N 1
ATOM 734 C CA . ARG A 1 96 ? -18.624 -6.278 16.711 1.00 95.12 96 ARG A CA 1
ATOM 735 C C . ARG A 1 96 ? -17.798 -5.682 15.574 1.00 95.12 96 ARG A C 1
ATOM 737 O O . ARG A 1 96 ? -17.825 -6.226 14.475 1.00 95.12 96 ARG A O 1
ATOM 744 N N . GLN A 1 97 ? -17.049 -4.611 15.833 1.00 94.06 97 GLN A N 1
ATOM 745 C CA . GLN A 1 97 ? -16.174 -3.991 14.833 1.00 94.06 97 GLN A CA 1
ATOM 746 C C . GLN A 1 97 ? -15.073 -4.951 14.364 1.00 94.06 97 GLN A C 1
ATOM 748 O O . GLN A 1 97 ? -14.876 -5.109 13.161 1.00 94.06 97 GLN A O 1
ATOM 753 N N . MET A 1 98 ? -14.413 -5.658 15.287 1.00 92.94 98 MET A N 1
ATOM 754 C CA . MET A 1 98 ? -13.411 -6.677 14.948 1.00 92.94 98 MET A CA 1
ATOM 755 C C . MET A 1 98 ? -14.000 -7.781 14.064 1.00 92.94 98 MET A C 1
ATOM 757 O O . MET A 1 98 ? -13.395 -8.167 13.066 1.00 92.94 98 MET A O 1
ATOM 761 N N . LEU A 1 99 ? -15.209 -8.253 14.381 1.00 93.19 99 LEU A N 1
ATOM 762 C CA . LEU A 1 99 ? -15.902 -9.250 13.569 1.00 93.19 99 LEU A CA 1
ATOM 763 C C . LEU A 1 99 ? -16.224 -8.729 12.162 1.00 93.19 99 LEU A C 1
ATOM 765 O O . LEU A 1 99 ? -16.092 -9.480 11.196 1.00 93.19 99 LEU A O 1
ATOM 769 N N . THR A 1 100 ? -16.620 -7.461 12.028 1.00 94.19 100 THR A N 1
ATOM 770 C CA . THR A 1 100 ? -16.826 -6.821 10.720 1.00 94.19 100 THR A CA 1
ATOM 771 C C . THR A 1 100 ? -15.544 -6.828 9.893 1.00 94.19 100 THR A C 1
ATOM 773 O O . THR A 1 100 ? -15.593 -7.205 8.726 1.00 94.19 100 THR A O 1
ATOM 776 N N . VAL A 1 101 ? -14.393 -6.500 10.492 1.00 91.44 101 VAL A N 1
ATOM 777 C CA . VAL A 1 101 ? -13.091 -6.559 9.805 1.00 91.44 101 VAL A CA 1
ATOM 778 C C . VAL A 1 101 ? -12.774 -7.986 9.349 1.00 91.44 101 VAL A C 1
ATOM 780 O O . VAL A 1 101 ? -12.432 -8.198 8.189 1.00 91.44 101 VAL A O 1
ATOM 783 N N . CYS A 1 102 ? -12.946 -8.987 10.218 1.00 91.56 102 CYS A N 1
ATOM 784 C CA . CYS A 1 102 ? -12.717 -10.387 9.850 1.00 91.56 102 CYS A CA 1
ATOM 785 C C . CYS A 1 102 ? -13.626 -10.855 8.705 1.00 91.56 102 CYS A C 1
ATOM 787 O O . CYS A 1 102 ? -13.180 -11.591 7.829 1.00 91.56 102 CYS A O 1
ATOM 789 N N . ARG A 1 103 ? -14.891 -10.419 8.694 1.00 91.06 103 ARG A N 1
ATOM 790 C CA . ARG A 1 103 ? -15.837 -10.724 7.613 1.00 91.06 103 ARG A CA 1
ATOM 791 C C . ARG A 1 103 ? -15.465 -10.026 6.311 1.00 91.06 103 ARG A C 1
ATOM 793 O O . ARG A 1 103 ? -15.537 -10.657 5.267 1.00 91.06 103 ARG A O 1
ATOM 800 N N . ALA A 1 104 ? -15.037 -8.767 6.372 1.00 89.00 104 ALA A N 1
ATOM 801 C CA . ALA A 1 104 ? -14.584 -8.030 5.197 1.00 89.00 104 ALA A CA 1
ATOM 802 C C . ALA A 1 104 ? -13.377 -8.714 4.536 1.00 89.00 104 ALA A C 1
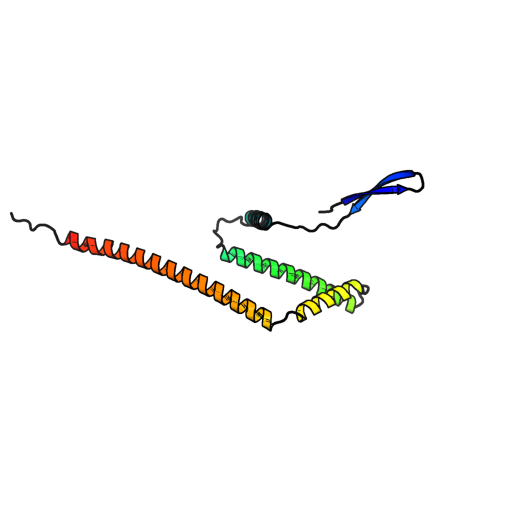ATOM 804 O O . ALA A 1 104 ? -13.356 -8.864 3.321 1.00 89.00 104 ALA A O 1
ATOM 805 N N . LEU A 1 105 ? -12.427 -9.222 5.332 1.00 85.81 105 LEU A N 1
ATOM 806 C CA . LEU A 1 105 ? -11.294 -9.997 4.814 1.00 85.81 105 LEU A CA 1
ATOM 807 C C . LEU A 1 105 ? -11.750 -11.255 4.057 1.00 85.81 105 LEU A C 1
ATOM 809 O O . LEU A 1 105 ? -11.228 -11.545 2.985 1.00 85.81 105 LEU A O 1
ATOM 813 N N . GLN A 1 106 ? -12.742 -11.975 4.591 1.00 81.50 106 GLN A N 1
ATOM 814 C CA . GLN A 1 106 ? -13.297 -13.188 3.972 1.00 81.50 106 GLN A CA 1
ATOM 815 C C . GLN A 1 106 ? -14.154 -12.904 2.731 1.00 81.50 106 GLN A C 1
ATOM 817 O O . GLN A 1 106 ? -14.249 -13.755 1.856 1.00 81.50 106 GLN A O 1
ATOM 822 N N . ALA A 1 107 ? -14.777 -11.726 2.655 1.00 75.88 107 ALA A N 1
ATOM 823 C CA . ALA A 1 107 ? -15.649 -11.325 1.552 1.00 75.88 107 ALA A CA 1
ATOM 824 C C . ALA A 1 107 ? -14.888 -10.882 0.289 1.00 75.88 107 ALA A C 1
ATOM 826 O O . ALA A 1 107 ? -15.514 -10.525 -0.707 1.00 75.88 107 ALA A O 1
ATOM 827 N N . THR A 1 108 ? -13.554 -10.884 0.313 1.00 72.94 108 THR A N 1
ATOM 828 C CA . THR A 1 108 ? -12.747 -10.514 -0.853 1.00 72.94 108 THR A CA 1
ATOM 829 C C . THR A 1 108 ? -12.948 -11.561 -1.953 1.00 72.94 108 THR A C 1
ATOM 831 O O . THR A 1 108 ? -12.452 -12.682 -1.851 1.00 72.94 108 THR A O 1
ATOM 834 N N . HIS A 1 109 ? -13.711 -11.209 -2.992 1.00 69.81 109 HIS A N 1
ATOM 835 C CA . HIS A 1 109 ? -14.016 -12.088 -4.119 1.00 69.81 109 HIS A CA 1
ATOM 836 C C . HIS A 1 109 ? -12.753 -12.376 -4.931 1.00 69.81 109 HIS A C 1
ATOM 838 O O . HIS A 1 109 ? -12.250 -11.526 -5.663 1.00 69.81 109 HIS A O 1
ATOM 844 N N . GLN A 1 110 ? -12.241 -13.595 -4.780 1.00 74.75 110 GLN A N 1
ATOM 845 C CA . GLN A 1 110 ? -10.946 -13.989 -5.317 1.00 74.75 110 GLN A CA 1
ATOM 846 C C . GLN A 1 110 ? -10.908 -13.974 -6.855 1.00 74.75 110 GLN A C 1
ATOM 848 O O . GLN A 1 110 ? -9.891 -13.588 -7.420 1.00 74.75 110 GLN A O 1
ATOM 853 N N . ASP A 1 111 ? -11.997 -14.345 -7.532 1.00 85.00 111 ASP A N 1
ATOM 854 C CA . ASP A 1 111 ? -11.968 -14.604 -8.978 1.00 85.00 111 ASP A CA 1
ATOM 855 C C . ASP A 1 111 ? -11.942 -13.330 -9.828 1.00 85.00 111 ASP A C 1
ATOM 857 O O . ASP A 1 111 ? -11.168 -13.242 -10.780 1.00 85.00 111 ASP A O 1
ATOM 861 N N . ASP A 1 112 ? -12.762 -12.332 -9.497 1.00 86.25 112 ASP A N 1
ATOM 862 C CA . ASP A 1 112 ? -12.793 -11.079 -10.261 1.00 86.25 112 ASP A CA 1
ATOM 863 C C . ASP A 1 112 ? -11.547 -10.236 -9.978 1.00 86.25 112 ASP A C 1
ATOM 865 O O . ASP A 1 112 ? -10.921 -9.744 -10.916 1.00 86.25 112 ASP A O 1
ATOM 869 N N . LEU A 1 113 ? -11.086 -10.210 -8.721 1.00 87.44 113 LEU A N 1
ATOM 870 C CA . LEU A 1 113 ? -9.803 -9.607 -8.364 1.00 87.44 113 LEU A CA 1
ATOM 871 C C . LEU A 1 113 ? -8.636 -10.278 -9.102 1.00 87.44 113 LEU A C 1
ATOM 873 O O . LEU A 1 113 ? -7.740 -9.590 -9.579 1.00 87.44 113 LEU A O 1
ATOM 877 N N . GLN A 1 114 ? -8.627 -11.611 -9.213 1.00 90.31 114 GLN A N 1
ATOM 878 C CA . GLN A 1 114 ? -7.581 -12.318 -9.955 1.00 90.31 114 GLN A CA 1
ATOM 879 C C . GLN A 1 114 ? -7.606 -11.984 -11.445 1.00 90.31 114 GLN A C 1
ATOM 881 O O . GLN A 1 114 ? -6.543 -11.815 -12.036 1.00 90.31 114 GLN A O 1
ATOM 886 N N . LYS A 1 115 ? -8.788 -11.877 -12.060 1.00 93.06 115 LYS A N 1
ATOM 887 C CA . LYS A 1 115 ? -8.901 -11.481 -13.471 1.00 93.06 115 LYS A CA 1
ATOM 888 C C . LYS A 1 115 ? -8.376 -10.068 -13.695 1.00 93.06 115 LYS A C 1
ATOM 890 O O . LYS A 1 115 ? -7.559 -9.881 -14.593 1.00 93.06 115 LYS A O 1
ATOM 895 N N . GLU A 1 116 ? -8.811 -9.107 -12.882 1.00 92.75 116 GLU A N 1
ATOM 896 C CA . GLU A 1 116 ? -8.346 -7.717 -12.959 1.00 92.75 116 GLU A CA 1
ATOM 897 C C . GLU A 1 116 ? -6.836 -7.627 -12.721 1.00 92.75 116 GLU A C 1
ATOM 899 O O . GLU A 1 116 ? -6.120 -7.011 -13.507 1.00 92.75 116 GLU A O 1
ATOM 904 N N . PHE A 1 117 ? -6.326 -8.325 -11.702 1.00 93.19 117 PHE A N 1
ATOM 905 C CA . PHE A 1 117 ? -4.896 -8.383 -11.414 1.00 93.19 117 PHE A CA 1
ATOM 906 C C . PHE A 1 117 ? -4.092 -8.970 -12.578 1.00 93.19 117 PHE A C 1
ATOM 908 O O . PHE A 1 117 ? -3.053 -8.426 -12.942 1.00 93.19 117 PHE A O 1
ATOM 915 N N . CYS A 1 118 ? -4.559 -10.066 -13.182 1.00 95.38 118 CYS A N 1
ATOM 916 C CA . CYS A 1 118 ? -3.900 -10.672 -14.336 1.00 95.38 118 CYS A CA 1
ATOM 917 C C . CYS A 1 118 ? -3.907 -9.743 -15.555 1.00 95.38 118 CYS A C 1
ATOM 919 O O . CYS A 1 118 ? -2.906 -9.688 -16.266 1.00 95.38 118 CYS A O 1
ATOM 921 N N . ALA A 1 119 ? -5.005 -9.025 -15.802 1.00 96.00 119 ALA A N 1
ATOM 922 C CA . ALA A 1 119 ? -5.083 -8.054 -16.890 1.00 96.00 119 ALA A CA 1
ATOM 923 C C . ALA A 1 119 ? -4.057 -6.926 -16.696 1.00 96.00 119 ALA A C 1
ATOM 925 O O . ALA A 1 119 ? -3.198 -6.732 -17.553 1.00 96.00 119 ALA A O 1
ATOM 926 N N . GLU A 1 120 ? -4.063 -6.286 -15.526 1.00 97.06 120 GLU A N 1
ATOM 927 C CA . GLU A 1 120 ? -3.131 -5.203 -15.192 1.00 97.06 120 GLU 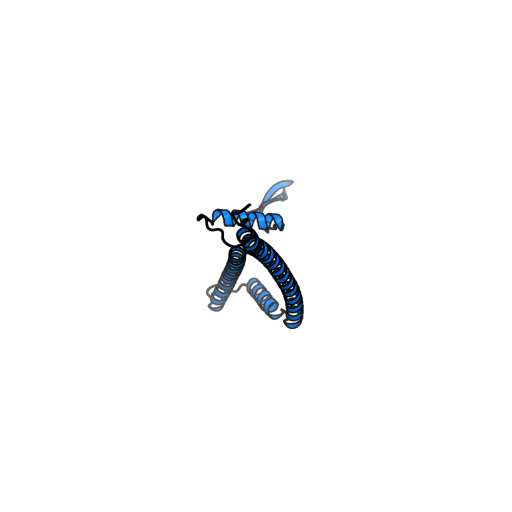A CA 1
ATOM 928 C C . GLU A 1 120 ? -1.667 -5.677 -15.223 1.00 97.06 120 GLU A C 1
ATOM 930 O O . GLU A 1 120 ? -0.780 -5.006 -15.752 1.00 97.06 120 GLU A O 1
ATOM 935 N N . PHE A 1 121 ? -1.397 -6.876 -14.694 1.00 96.81 121 PHE A N 1
ATOM 936 C CA . PHE A 1 121 ? -0.063 -7.470 -14.714 1.00 96.81 121 PHE A CA 1
ATOM 937 C C . PHE A 1 121 ? 0.436 -7.723 -16.138 1.00 96.81 121 PHE A C 1
ATOM 939 O O . PHE A 1 121 ? 1.609 -7.470 -16.434 1.00 96.81 121 PHE A O 1
ATOM 946 N N . ASN A 1 122 ? -0.431 -8.224 -17.020 1.00 97.50 122 ASN A N 1
ATOM 947 C CA . ASN A 1 122 ? -0.083 -8.450 -18.417 1.00 97.50 122 ASN A CA 1
ATOM 948 C C . ASN A 1 122 ? 0.234 -7.126 -19.121 1.00 97.50 122 ASN A C 1
ATOM 950 O O . ASN A 1 122 ? 1.266 -7.037 -19.787 1.00 97.50 122 ASN A O 1
ATOM 954 N N . ASP A 1 123 ? -0.582 -6.091 -18.917 1.00 97.81 123 ASP A N 1
ATOM 955 C CA . ASP A 1 123 ? -0.371 -4.770 -19.515 1.00 97.81 123 ASP A CA 1
ATOM 956 C C . ASP A 1 123 ? 0.942 -4.138 -19.034 1.00 97.81 123 ASP A C 1
ATOM 958 O O . ASP A 1 123 ? 1.780 -3.726 -19.845 1.00 97.81 123 ASP A O 1
ATOM 962 N N . ALA A 1 124 ? 1.198 -4.159 -17.723 1.00 97.25 124 ALA A N 1
ATOM 963 C CA . ALA A 1 124 ? 2.458 -3.691 -17.152 1.00 97.25 124 ALA A CA 1
ATOM 964 C C . ALA A 1 124 ? 3.665 -4.478 -17.697 1.00 97.25 124 ALA A C 1
ATOM 966 O O . ALA A 1 124 ? 4.692 -3.893 -18.054 1.00 97.25 124 ALA A O 1
ATOM 967 N N . SER A 1 125 ? 3.542 -5.803 -17.817 1.00 97.38 125 SER A N 1
ATOM 968 C CA . SER A 1 125 ? 4.604 -6.670 -18.342 1.00 97.38 125 SER A CA 1
ATOM 969 C C . SER A 1 125 ? 4.915 -6.384 -19.811 1.00 97.38 125 SER A C 1
ATOM 971 O O . SER A 1 125 ? 6.086 -6.358 -20.196 1.00 97.38 125 SER A O 1
ATOM 973 N N . LEU A 1 126 ? 3.894 -6.119 -20.630 1.00 97.88 126 LEU A N 1
ATOM 974 C CA . LEU A 1 126 ? 4.060 -5.736 -22.033 1.00 97.88 126 LEU A CA 1
ATOM 975 C C . LEU A 1 126 ? 4.787 -4.395 -22.168 1.00 97.88 126 LEU A C 1
ATOM 977 O O . LEU A 1 126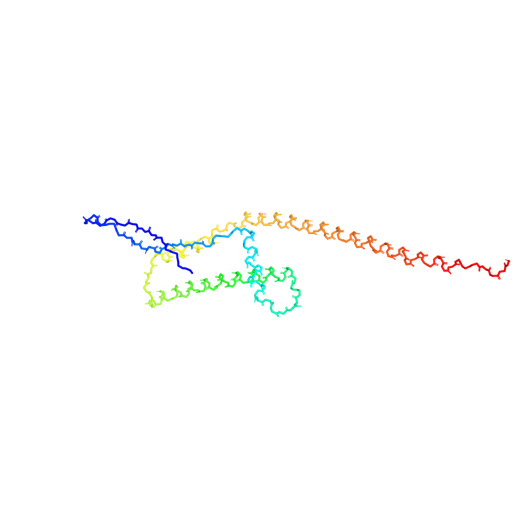 ? 5.713 -4.281 -22.973 1.00 97.88 126 LEU A O 1
ATOM 981 N N . VAL A 1 127 ? 4.430 -3.399 -21.353 1.00 98.12 127 VAL A N 1
ATOM 982 C CA . VAL A 1 127 ? 5.116 -2.096 -21.332 1.00 98.12 127 VAL A CA 1
ATOM 983 C C . VAL A 1 127 ? 6.588 -2.261 -20.952 1.00 98.12 127 VAL A C 1
ATOM 985 O O . VAL A 1 127 ? 7.467 -1.710 -21.621 1.00 98.12 127 VAL A O 1
ATOM 988 N N . VAL A 1 128 ? 6.880 -3.064 -19.924 1.00 97.44 128 VAL A N 1
ATOM 989 C CA . VAL A 1 128 ? 8.260 -3.357 -19.513 1.00 97.44 128 VAL A CA 1
ATOM 990 C C . VAL A 1 128 ? 9.021 -4.058 -20.636 1.00 97.44 128 VAL A C 1
ATOM 992 O O . VAL A 1 128 ? 10.132 -3.641 -20.966 1.00 97.44 128 VAL A O 1
ATOM 995 N N . LEU A 1 129 ? 8.428 -5.070 -21.274 1.00 98.06 129 LEU A N 1
ATOM 996 C CA . LEU A 1 129 ? 9.042 -5.790 -22.390 1.00 98.06 129 LEU A CA 1
ATOM 997 C C . LEU A 1 129 ? 9.408 -4.831 -23.533 1.00 98.06 129 LEU A C 1
ATOM 999 O O . LEU A 1 129 ? 10.562 -4.801 -23.964 1.00 98.06 129 LEU A O 1
ATOM 1003 N N . LEU A 1 130 ? 8.468 -3.998 -23.983 1.00 98.06 130 LEU A N 1
ATOM 1004 C CA . LEU A 1 130 ? 8.703 -3.021 -25.052 1.00 98.06 130 LEU A CA 1
ATOM 1005 C C . LEU A 1 130 ? 9.771 -1.987 -24.669 1.00 98.06 130 LEU A C 1
ATOM 1007 O O . LEU A 1 130 ? 10.635 -1.654 -25.485 1.00 98.06 130 LEU A O 1
ATOM 1011 N N . GLY A 1 131 ? 9.771 -1.522 -23.418 1.00 97.81 131 GLY A N 1
ATOM 1012 C CA . GLY A 1 131 ? 10.813 -0.642 -22.891 1.00 97.81 131 GLY A CA 1
ATOM 1013 C C . GLY A 1 131 ? 12.196 -1.301 -22.905 1.00 97.81 131 GLY A C 1
ATOM 1014 O O . GLY A 1 131 ? 13.177 -0.690 -23.339 1.00 97.81 131 GLY A O 1
ATOM 1015 N N . THR A 1 132 ? 12.288 -2.573 -22.502 1.00 97.38 132 THR A N 1
ATOM 1016 C CA . THR A 1 132 ? 13.554 -3.323 -22.537 1.00 97.38 132 THR A CA 1
ATOM 1017 C C . THR A 1 132 ? 14.045 -3.576 -23.959 1.00 97.38 132 THR A C 1
ATOM 1019 O O . THR A 1 132 ? 15.240 -3.423 -24.209 1.00 97.38 132 THR A O 1
ATOM 1022 N N . LEU A 1 133 ? 13.146 -3.875 -24.903 1.00 98.06 133 LEU A N 1
ATOM 1023 C CA . LEU A 1 133 ? 13.478 -4.020 -26.320 1.00 98.06 133 LEU A CA 1
ATOM 1024 C C . LEU A 1 133 ? 14.015 -2.702 -26.892 1.00 98.06 133 LEU A C 1
ATOM 1026 O O . LEU A 1 133 ? 15.059 -2.688 -27.536 1.00 98.06 133 LEU A O 1
ATOM 1030 N N . THR A 1 134 ? 13.354 -1.583 -26.588 1.00 98.00 134 THR A N 1
ATOM 1031 C CA . THR A 1 134 ? 13.789 -0.241 -27.010 1.00 98.00 134 THR A CA 1
ATOM 1032 C C . THR A 1 134 ? 15.195 0.067 -26.495 1.00 98.00 134 THR A C 1
ATOM 1034 O O . THR A 1 134 ? 16.058 0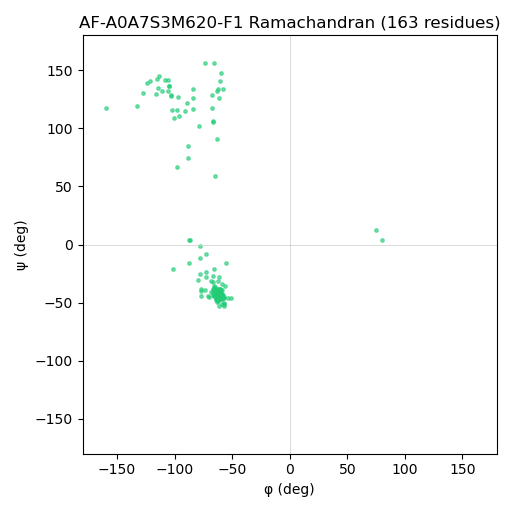.514 -27.254 1.00 98.00 134 THR A O 1
ATOM 1037 N N . LYS A 1 135 ? 15.467 -0.242 -25.220 1.00 97.50 135 LYS A N 1
ATOM 1038 C CA . LYS A 1 135 ? 16.802 -0.103 -24.626 1.00 97.50 135 LYS A CA 1
ATOM 1039 C C . LYS A 1 135 ? 17.829 -1.025 -25.292 1.00 97.50 135 LYS A C 1
ATOM 1041 O O . LYS A 1 135 ? 18.957 -0.600 -25.527 1.00 97.50 135 LYS A O 1
ATOM 1046 N N . ALA A 1 136 ? 17.456 -2.263 -25.616 1.00 97.75 136 ALA A N 1
ATOM 1047 C CA . ALA A 1 136 ? 18.326 -3.192 -26.330 1.00 97.75 136 ALA A CA 1
ATOM 1048 C C . ALA A 1 136 ? 18.684 -2.662 -27.727 1.00 97.75 136 ALA A C 1
ATOM 1050 O O . ALA A 1 136 ? 19.863 -2.642 -28.066 1.00 97.75 136 ALA A O 1
ATOM 1051 N N . CYS A 1 137 ? 17.708 -2.150 -28.487 1.00 97.69 137 CYS A N 1
ATOM 1052 C CA . CYS A 1 137 ? 17.939 -1.522 -29.788 1.00 97.69 137 CYS A CA 1
ATOM 1053 C C . CYS A 1 137 ? 18.892 -0.321 -29.686 1.00 97.69 137 CYS A C 1
ATOM 1055 O O . CYS A 1 137 ? 19.855 -0.240 -30.448 1.00 97.69 137 CYS A O 1
ATOM 1057 N N . ALA A 1 138 ? 18.680 0.571 -28.714 1.00 97.50 138 ALA A N 1
ATOM 1058 C CA . ALA A 1 138 ? 19.569 1.711 -28.480 1.00 97.50 138 ALA A CA 1
ATOM 1059 C C . ALA A 1 138 ? 21.011 1.262 -28.182 1.00 97.50 138 ALA A C 1
ATOM 1061 O O . ALA A 1 138 ? 21.953 1.747 -28.809 1.00 97.50 138 ALA A O 1
ATOM 1062 N N . ASN A 1 139 ? 21.177 0.271 -27.301 1.00 97.19 139 ASN A N 1
ATOM 1063 C CA . ASN A 1 139 ? 22.487 -0.295 -26.983 1.00 97.19 139 ASN A CA 1
ATOM 1064 C C . ASN A 1 139 ? 23.140 -0.953 -28.209 1.00 97.19 139 ASN A C 1
ATOM 1066 O O . ASN A 1 139 ? 24.347 -0.826 -28.401 1.00 97.19 139 ASN A O 1
ATOM 1070 N N . THR A 1 140 ? 22.375 -1.657 -29.051 1.00 97.44 140 THR A N 1
ATOM 1071 C CA . THR A 1 140 ? 22.918 -2.268 -30.274 1.00 97.44 140 THR A CA 1
ATOM 1072 C C . THR A 1 140 ? 23.362 -1.230 -31.294 1.00 97.44 140 THR A C 1
ATOM 1074 O O . THR A 1 140 ? 24.409 -1.420 -31.908 1.00 97.44 140 THR A O 1
ATOM 1077 N N . SER A 1 141 ? 22.626 -0.125 -31.441 1.00 96.25 141 SER A N 1
ATOM 1078 C CA . SER A 1 141 ? 23.035 0.986 -32.304 1.00 96.25 141 SER A CA 1
ATOM 1079 C C . SER A 1 141 ? 24.339 1.608 -31.806 1.00 96.25 141 SER A C 1
ATOM 1081 O O . SER A 1 141 ? 25.289 1.726 -32.571 1.00 96.25 141 SER A O 1
ATOM 1083 N N . GLU A 1 142 ? 24.445 1.881 -30.502 1.00 97.12 142 GLU A N 1
ATOM 1084 C CA . GLU A 1 142 ? 25.677 2.411 -29.904 1.00 97.12 142 GLU A CA 1
ATOM 1085 C C . GLU A 1 142 ? 26.871 1.451 -30.085 1.00 97.12 142 GLU A C 1
ATOM 1087 O O . GLU A 1 142 ? 28.004 1.874 -30.330 1.00 97.12 142 GLU A O 1
ATOM 1092 N N . LEU A 1 143 ? 26.636 0.139 -29.980 1.00 96.88 143 LEU A N 1
ATOM 1093 C CA . LEU A 1 143 ? 27.659 -0.874 -30.240 1.00 96.88 143 LEU A CA 1
ATOM 1094 C C . LEU A 1 143 ? 28.087 -0.905 -31.711 1.00 96.88 143 LEU A C 1
ATOM 1096 O O . LEU A 1 143 ? 29.283 -1.024 -31.977 1.00 96.88 143 LEU A O 1
ATOM 1100 N N . LEU A 1 144 ? 27.146 -0.789 -32.651 1.00 96.19 144 LEU A N 1
ATOM 1101 C CA . LEU A 1 144 ? 27.442 -0.728 -34.084 1.00 96.19 144 LEU A CA 1
ATOM 1102 C C . LEU A 1 144 ? 28.276 0.508 -34.427 1.00 96.19 144 LEU A C 1
ATOM 1104 O O . LEU A 1 144 ? 29.289 0.368 -35.113 1.00 96.19 144 LEU A O 1
ATOM 1108 N N . ASP A 1 145 ? 27.927 1.673 -33.883 1.00 95.31 145 ASP A N 1
ATOM 1109 C CA . ASP A 1 145 ? 28.675 2.918 -34.087 1.00 95.31 145 ASP A CA 1
ATOM 1110 C C . ASP A 1 145 ? 30.122 2.783 -33.584 1.00 95.31 145 ASP A C 1
ATOM 1112 O O . ASP A 1 145 ? 31.088 3.097 -34.288 1.00 95.31 145 ASP A O 1
ATOM 1116 N N . LYS A 1 146 ? 30.302 2.235 -32.373 1.00 94.06 146 LYS A N 1
ATOM 1117 C CA . LYS A 1 146 ? 31.634 1.970 -31.802 1.00 94.06 146 LYS A CA 1
ATOM 1118 C C . LYS A 1 146 ? 32.414 0.944 -32.620 1.00 94.06 146 LYS A C 1
ATOM 1120 O O . LYS A 1 146 ? 33.624 1.099 -32.798 1.00 94.06 146 LYS A O 1
ATOM 1125 N N . PHE A 1 147 ? 31.745 -0.098 -33.111 1.00 94.31 147 PHE A N 1
ATOM 1126 C CA . PHE A 1 147 ? 32.364 -1.130 -33.936 1.00 94.31 147 PHE A CA 1
ATOM 1127 C C . PHE A 1 147 ? 32.865 -0.557 -35.263 1.00 94.31 147 PHE A C 1
ATOM 1129 O O . PHE A 1 147 ? 34.026 -0.776 -35.616 1.00 94.31 147 PHE A O 1
ATOM 1136 N N . GLN A 1 148 ? 32.032 0.222 -35.959 1.00 92.06 148 GLN A N 1
ATOM 1137 C CA . GLN A 1 148 ? 32.403 0.914 -37.193 1.00 92.06 148 GLN A CA 1
ATOM 1138 C C . GLN A 1 148 ? 33.609 1.823 -36.953 1.00 92.06 148 GLN A C 1
ATOM 1140 O O . GLN A 1 148 ? 34.629 1.671 -37.620 1.00 92.06 148 GLN A O 1
ATOM 1145 N N . LEU A 1 149 ? 33.567 2.669 -35.922 1.00 92.31 149 LEU A N 1
ATOM 1146 C CA . LEU A 1 149 ? 34.659 3.587 -35.588 1.00 92.31 149 LEU A CA 1
ATOM 1147 C C . LEU A 1 149 ? 35.977 2.874 -35.217 1.00 92.31 149 LEU A C 1
ATOM 1149 O O . LEU A 1 149 ? 37.068 3.402 -35.453 1.00 92.31 149 LEU A O 1
ATOM 1153 N N . ALA A 1 150 ? 35.909 1.678 -34.628 1.00 91.12 150 ALA A N 1
ATOM 1154 C CA . ALA A 1 150 ? 37.086 0.866 -34.320 1.00 91.12 150 ALA A CA 1
ATOM 1155 C C . ALA A 1 150 ? 37.657 0.154 -35.560 1.00 91.12 150 ALA A C 1
ATOM 1157 O O . ALA A 1 150 ? 38.880 0.040 -35.698 1.00 91.12 150 ALA A O 1
ATOM 1158 N N . HIS A 1 151 ? 36.796 -0.327 -36.460 1.00 83.81 151 HIS A N 1
ATOM 1159 C CA . HIS A 1 151 ? 37.212 -1.034 -37.672 1.00 83.81 151 HIS A CA 1
ATOM 1160 C C . HIS A 1 151 ? 37.664 -0.098 -38.800 1.00 83.81 151 HIS A C 1
ATOM 1162 O O . HIS A 1 151 ? 38.597 -0.447 -39.525 1.00 83.81 151 HIS A O 1
ATOM 1168 N N . ASP A 1 152 ? 37.112 1.109 -38.895 1.00 70.06 152 ASP A N 1
ATOM 1169 C CA . ASP A 1 152 ? 37.475 2.084 -39.929 1.00 70.06 152 ASP A CA 1
ATOM 1170 C C . ASP A 1 152 ? 38.925 2.596 -39.758 1.00 70.06 152 ASP A C 1
ATOM 1172 O O . ASP A 1 152 ? 39.687 2.748 -40.717 1.00 70.06 152 ASP A O 1
ATOM 1176 N N . ARG A 1 153 ? 39.417 2.687 -38.510 1.00 60.16 153 ARG A N 1
ATOM 1177 C CA . ARG A 1 153 ? 40.836 3.002 -38.223 1.00 60.16 153 ARG A CA 1
ATOM 1178 C C . ARG A 1 153 ? 41.825 1.970 -38.776 1.00 60.16 153 ARG A C 1
ATOM 1180 O O . ARG A 1 153 ? 42.965 2.326 -39.083 1.00 60.16 153 ARG A O 1
ATOM 1187 N N . LYS A 1 154 ? 41.425 0.699 -38.926 1.00 55.31 154 LYS A N 1
ATOM 1188 C CA . LYS A 1 154 ? 42.293 -0.345 -39.507 1.00 55.31 154 LYS A CA 1
ATOM 1189 C C . LYS A 1 154 ? 42.461 -0.182 -41.021 1.00 55.31 154 LYS A C 1
ATOM 1191 O O . LYS A 1 154 ? 43.483 -0.618 -41.552 1.00 55.31 154 LYS A O 1
ATOM 1196 N N . HIS A 1 155 ? 41.519 0.473 -41.704 1.00 51.41 155 HIS A N 1
ATOM 1197 C CA . HIS A 1 155 ? 41.642 0.788 -43.128 1.00 51.41 155 HIS A CA 1
ATOM 1198 C C . HIS A 1 155 ? 42.586 1.974 -43.374 1.00 51.41 155 HIS A C 1
ATOM 1200 O O . HIS A 1 155 ? 43.446 1.885 -44.252 1.00 51.41 155 HIS A O 1
ATOM 1206 N N . HIS A 1 156 ? 42.542 3.017 -42.538 1.00 51.75 156 HIS A N 1
ATOM 1207 C CA . HIS A 1 156 ? 43.455 4.161 -42.666 1.00 51.75 156 HIS A CA 1
ATOM 1208 C C . HIS A 1 156 ? 44.925 3.835 -42.350 1.00 51.75 156 HIS A C 1
ATOM 1210 O O . HIS A 1 156 ? 45.817 4.401 -42.974 1.00 51.75 156 HIS A O 1
ATOM 1216 N N . HIS A 1 157 ? 45.221 2.894 -41.442 1.00 53.03 157 HIS A N 1
ATOM 1217 C CA . HIS A 1 157 ? 46.618 2.524 -41.150 1.00 53.03 157 HIS A CA 1
ATOM 1218 C C . HIS A 1 157 ? 47.261 1.600 -42.203 1.00 53.03 157 HIS A C 1
ATOM 1220 O O . HIS A 1 157 ? 48.479 1.421 -42.196 1.00 53.03 157 HIS A O 1
ATOM 1226 N N . ARG A 1 158 ? 46.463 1.038 -43.123 1.00 53.25 158 ARG A N 1
ATOM 1227 C CA . ARG A 1 158 ? 46.942 0.242 -44.267 1.00 53.25 158 ARG A CA 1
ATOM 1228 C C . ARG A 1 158 ? 47.267 1.078 -45.507 1.00 53.25 158 ARG A C 1
ATOM 1230 O O . ARG A 1 158 ? 47.989 0.587 -46.366 1.00 53.25 158 ARG A O 1
ATOM 1237 N N . GLN A 1 159 ? 46.804 2.325 -45.585 1.00 55.09 159 GLN A N 1
ATOM 1238 C CA . GLN A 1 159 ? 47.177 3.266 -46.644 1.00 55.09 159 GLN A CA 1
ATOM 1239 C C . GLN A 1 159 ? 48.289 4.204 -46.156 1.00 55.09 159 GLN A C 1
ATOM 1241 O O . GLN A 1 159 ? 48.090 5.402 -45.983 1.00 55.09 159 GLN A O 1
ATOM 1246 N N . ARG A 1 160 ? 49.482 3.661 -45.896 1.00 59.88 160 ARG A N 1
ATOM 1247 C CA . ARG A 1 160 ? 50.698 4.48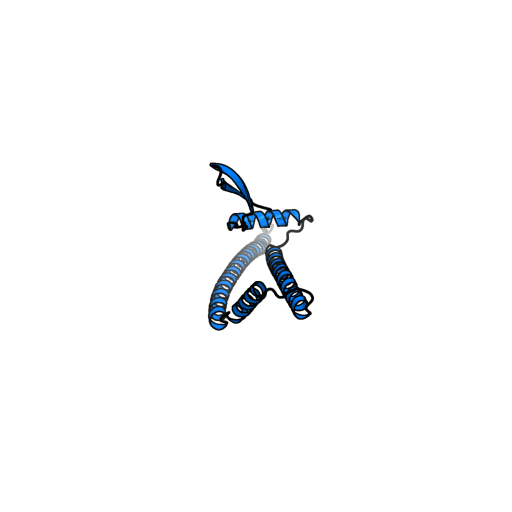8 -45.924 1.00 59.88 160 ARG A CA 1
ATOM 1248 C C . ARG A 1 160 ? 51.160 4.555 -47.386 1.00 59.88 160 ARG A C 1
ATOM 1250 O O . ARG A 1 160 ? 51.178 3.500 -48.022 1.00 59.88 160 ARG A O 1
ATOM 1257 N N . PRO A 1 161 ? 51.518 5.728 -47.939 1.00 58.03 161 PRO A N 1
ATOM 1258 C CA . PRO A 1 161 ? 52.100 5.770 -49.271 1.00 58.03 161 PRO A CA 1
ATOM 1259 C C . PRO A 1 161 ? 53.419 4.988 -49.256 1.00 58.03 161 PRO A C 1
ATOM 1261 O O . PRO A 1 161 ? 54.220 5.130 -48.329 1.00 58.03 161 PRO A O 1
ATOM 1264 N N . PHE A 1 162 ? 53.621 4.137 -50.263 1.00 63.66 162 PHE A N 1
ATOM 1265 C CA . PHE A 1 162 ? 54.913 3.502 -50.517 1.00 63.66 162 PHE A CA 1
ATOM 1266 C C . PHE A 1 162 ? 55.976 4.593 -50.721 1.00 63.66 162 PHE A C 1
ATOM 1268 O O . PHE A 1 162 ? 55.720 5.536 -51.471 1.00 63.66 162 PHE A O 1
ATOM 1275 N N . PRO A 1 163 ? 57.160 4.501 -50.091 1.00 62.72 163 PRO A N 1
ATOM 1276 C CA . PRO A 1 163 ? 58.155 5.551 -50.193 1.00 62.72 163 PRO A CA 1
ATOM 1277 C C . PRO A 1 163 ? 59.053 5.296 -51.403 1.00 62.72 163 PRO A C 1
ATOM 1279 O O . PRO A 1 163 ? 60.169 4.858 -51.193 1.00 62.72 163 PRO A O 1
ATOM 1282 N N . TRP A 1 164 ? 58.578 5.530 -52.632 1.00 56.91 164 TRP A N 1
ATOM 1283 C CA . TRP A 1 164 ? 59.422 5.804 -53.812 1.00 56.91 164 TRP A CA 1
ATOM 1284 C C . TRP A 1 164 ? 58.595 6.517 -54.890 1.00 56.91 164 TRP A C 1
ATOM 1286 O O . TRP A 1 164 ? 57.625 5.952 -55.399 1.00 56.91 164 TRP A O 1
ATOM 1296 N N . GLY A 1 165 ? 59.000 7.746 -55.216 1.00 48.94 165 GLY A N 1
ATOM 1297 C CA . GLY A 1 165 ? 58.391 8.639 -56.202 1.00 48.94 165 GLY A CA 1
ATOM 1298 C C . GLY A 1 165 ? 58.725 10.082 -55.879 1.00 48.94 165 GLY A C 1
ATOM 1299 O O . GLY A 1 165 ? 57.855 10.736 -55.270 1.00 48.94 165 GLY A O 1
#

Sequence (165 aa):
VKVFDAATHLDEGGTVTVEWKEVPYAIDTLEAERIAVNHVAKAATVTVGGHSSDFTQHTNGLGNSVLMLNNRVKELLEYMKEVKAGRIPKNHDILRQMLTVCRALQATHQDDLQKEFCAEFNDASLVVLLGTLTKACANTSELLDKFQLAHDRKHHHRQRPFPWG

Secondary structure (DSSP, 8-state):
--EEEEEEEE-TTS-EEEEEEEE-------HHHHHHHHHHHHHTT--S-----HHHHHHHHHHHHHHHHHHHHHHHHHHHHHHHTTSS---HHHHHHHHHHHHHHHT--HHHHHHHHHHHHHHHHHHHHHHHHHHHHHHHHHHHHHHHHHHHHHHHTT-PPPS--

Solvent-accessible surface area (backbone atoms only — not comparable to full-atom values): 9944 Å² total; per-residue (Å²): 140,86,48,69,46,82,44,79,45,71,45,101,85,76,51,75,44,79,44,78,42,80,48,94,81,78,94,80,69,56,73,70,53,48,52,50,52,51,50,53,62,46,58,76,68,60,88,62,101,63,88,72,50,70,64,60,52,52,52,51,51,55,51,50,54,52,51,53,51,50,52,53,53,48,53,56,51,50,53,52,50,37,38,72,72,64,78,39,85,83,53,68,66,60,54,50,53,52,50,50,52,58,49,56,65,69,63,58,63,63,67,64,52,48,52,53,50,51,52,54,49,50,53,53,50,51,52,50,50,54,52,50,50,52,51,49,52,53,52,51,52,57,49,49,56,52,49,50,64,61,53,53,54,60,56,60,72,68,67,64,81,78,94,79,136

Nearest PDB structures (foldseek):
  8y40-assembly1_D  TM=2.958E-01  e=3.637E+00  Oryctolagus cuniculus
  2nty-assembly1_A  TM=2.341E-01  e=3.882E+00  Arabidopsis thaliana

Mean predicted aligned error: 13.09 Å